Protein AF-A0A6C0DMP0-F1 (afdb_monomer)

Solvent-accessible surface area (backbone atoms only — not comparable to full-atom values): 6989 Å² total; per-residue (Å²): 136,57,72,67,58,57,51,50,46,50,52,52,30,75,78,43,83,44,70,69,48,49,51,53,42,52,52,51,53,51,52,52,52,50,53,52,51,52,50,52,50,51,52,51,53,52,51,52,51,45,38,65,72,42,51,50,55,52,52,49,42,51,53,49,46,53,51,46,54,50,54,49,51,53,33,45,52,59,17,68,76,68,67,40,66,67,40,46,50,54,46,73,67,62,72,80,66,86,76,79,90,69,81,60,75,71,63,53,56,61,50,50,61,58,51,53,60,52,67,76,74,111

Radius of gyration: 29.32 Å; Cα contacts (8 Å, |Δi|>4): 48; chains: 1; bounding box: 56×23×82 Å

Organism: NCBI:txid1070528

Sequence (122 aa):
MDNIYLGNLLIDNINSNTDLKKIKLLTEITKYRKNNNDKKRLELMLIDEYDIKYNKPRLLNNINYDEYVKQRLELYNKWYSNKNIKNLYDLLALKAPDYAEIPDIYTFHKNYYKKSSVAENS

pLDDT: mean 82.1, std 15.67, range [35.72, 97.62]

Mean predicted aligned error: 10.95 Å

Secondary structure (DSSP, 8-state):
--HHHHHHHHHHHHH---HHHHHHHHHHHHHHHHHHHHHHHHHHHHHHHHIIIIIHHHHHHHHHHHHHHHHHHHHHHHHHHH--HHHHHHHHH-PPPP------HHHHHHHHHHHHHHHT--

Foldseek 3Di:
DDPVVLVVLVVVCVVPVDPVSVVVSVVVVVVVVVVVVVVVVVVVVLVVVCCVQAVVLVVVLVVQQVVLVVVLVVLVVVCVVPVDPVSVVVSVPRDRDDRDDGDDPVVSVVVVVVVVVVVVVD

Structure (mmCIF, N/CA/C/O backbone):
data_AF-A0A6C0DMP0-F1
#
_entry.id   AF-A0A6C0DMP0-F1
#
loop_
_atom_site.group_PDB
_atom_site.id
_atom_site.type_symbol
_atom_site.label_atom_id
_atom_site.label_alt_id
_atom_site.label_comp_id
_atom_site.label_asym_id
_atom_site.label_entity_id
_atom_site.label_seq_id
_atom_site.pdbx_PDB_ins_code
_atom_site.Cartn_x
_atom_site.Cartn_y
_atom_site.Cartn_z
_atom_site.occupancy
_atom_site.B_iso_or_equiv
_atom_site.auth_seq_id
_atom_site.auth_comp_id
_atom_site.auth_asym_id
_atom_site.auth_atom_id
_atom_site.pdbx_PDB_model_num
ATOM 1 N N . MET A 1 1 ? 13.905 -2.198 -31.039 1.00 57.12 1 MET A N 1
ATOM 2 C CA . MET A 1 1 ? 15.105 -1.684 -31.732 1.00 57.12 1 MET A CA 1
ATOM 3 C C . MET A 1 1 ? 16.266 -2.452 -31.152 1.00 57.12 1 MET A C 1
ATOM 5 O O . MET A 1 1 ? 16.517 -2.323 -29.960 1.00 57.12 1 MET A O 1
ATOM 9 N N . ASP A 1 2 ? 16.867 -3.315 -31.959 1.00 67.88 2 ASP A N 1
ATOM 10 C CA . ASP A 1 2 ? 17.747 -4.361 -31.449 1.00 67.88 2 ASP A CA 1
ATOM 11 C C . ASP A 1 2 ? 19.164 -3.837 -31.246 1.00 67.88 2 ASP A C 1
ATOM 13 O O . ASP A 1 2 ? 19.717 -3.158 -32.111 1.00 67.88 2 ASP A O 1
ATOM 17 N N . ASN A 1 3 ? 19.773 -4.191 -30.112 1.00 72.44 3 ASN A N 1
ATOM 18 C CA . ASN A 1 3 ? 21.163 -3.844 -29.790 1.00 72.44 3 ASN A CA 1
ATOM 19 C C . ASN A 1 3 ? 22.146 -4.292 -30.886 1.00 72.44 3 ASN A C 1
ATOM 21 O O . ASN A 1 3 ? 23.168 -3.647 -31.105 1.00 72.44 3 ASN A O 1
ATOM 25 N N . ILE A 1 4 ? 21.794 -5.352 -31.618 1.00 78.06 4 ILE A N 1
ATOM 26 C CA . ILE A 1 4 ? 22.547 -5.883 -32.757 1.00 78.06 4 ILE A CA 1
ATOM 27 C C . ILE A 1 4 ? 22.617 -4.855 -33.901 1.00 78.06 4 ILE A C 1
ATOM 29 O O . ILE A 1 4 ? 23.678 -4.651 -34.484 1.00 78.06 4 ILE A O 1
ATOM 33 N N . TYR A 1 5 ? 21.523 -4.139 -34.185 1.00 80.69 5 TYR A N 1
ATOM 34 C CA . TYR A 1 5 ? 21.482 -3.125 -35.244 1.00 80.69 5 TYR A CA 1
ATOM 35 C C . TYR A 1 5 ? 22.341 -1.897 -34.908 1.00 80.69 5 TYR A C 1
ATOM 37 O O . TYR A 1 5 ? 23.083 -1.408 -35.759 1.00 80.69 5 TYR A O 1
ATOM 45 N N . LEU A 1 6 ? 22.296 -1.427 -33.654 1.00 80.94 6 LEU A N 1
ATOM 46 C CA . LEU A 1 6 ? 23.155 -0.327 -33.198 1.00 80.94 6 LEU A CA 1
ATOM 47 C C . LEU A 1 6 ? 24.640 -0.730 -33.205 1.00 80.94 6 LEU A C 1
ATOM 49 O O . LEU A 1 6 ? 25.490 0.075 -33.580 1.00 80.94 6 LEU A O 1
ATOM 53 N N . GLY A 1 7 ? 24.940 -1.978 -32.823 1.00 80.31 7 GLY A N 1
ATOM 54 C CA . GLY A 1 7 ? 26.286 -2.551 -32.879 1.00 80.31 7 GLY A CA 1
ATOM 55 C C . GLY A 1 7 ? 26.851 -2.574 -34.299 1.00 80.31 7 GLY A C 1
ATOM 56 O O . GLY A 1 7 ? 27.972 -2.122 -34.521 1.00 80.31 7 GLY A O 1
ATOM 57 N N . ASN A 1 8 ? 26.047 -2.994 -35.276 1.00 83.38 8 ASN A N 1
ATOM 58 C CA . ASN A 1 8 ? 26.445 -2.985 -36.685 1.00 83.38 8 ASN A CA 1
ATOM 59 C C . ASN A 1 8 ? 26.699 -1.558 -37.198 1.00 83.38 8 ASN A C 1
ATOM 61 O O . ASN A 1 8 ? 27.712 -1.310 -37.847 1.00 83.38 8 ASN A O 1
ATOM 65 N N . LEU A 1 9 ? 25.847 -0.591 -36.836 1.00 83.56 9 LEU A N 1
ATOM 66 C CA . LEU A 1 9 ? 26.052 0.816 -37.203 1.00 83.56 9 LEU A CA 1
ATOM 67 C C . LEU A 1 9 ? 27.318 1.426 -36.584 1.00 83.56 9 LEU A C 1
ATOM 69 O O . LEU A 1 9 ? 27.940 2.284 -37.209 1.00 83.56 9 LEU A O 1
ATOM 73 N N . LEU A 1 10 ? 27.702 1.009 -35.373 1.00 84.25 10 LEU A N 1
ATOM 74 C CA . LEU A 1 10 ? 28.956 1.425 -34.739 1.00 84.25 10 LEU A CA 1
ATOM 75 C C . LEU A 1 10 ? 30.167 0.886 -35.506 1.00 84.25 10 LEU A C 1
ATOM 77 O O . LEU A 1 10 ? 31.073 1.653 -35.830 1.00 84.25 10 LEU A O 1
ATOM 81 N N . ILE A 1 11 ? 30.153 -0.407 -35.838 1.00 85.25 11 ILE A N 1
ATOM 82 C CA . ILE A 1 11 ? 31.211 -1.068 -36.615 1.00 85.25 11 ILE A CA 1
ATOM 83 C C . ILE A 1 11 ? 31.357 -0.404 -37.993 1.00 85.25 11 ILE A C 1
ATOM 85 O O . ILE A 1 11 ? 32.465 -0.060 -38.404 1.00 85.25 11 ILE A O 1
ATOM 89 N N . ASP A 1 12 ? 30.242 -0.134 -38.673 1.00 82.12 12 ASP A N 1
ATOM 90 C CA . ASP A 1 12 ? 30.227 0.534 -39.978 1.00 82.12 12 ASP A CA 1
ATOM 91 C C . ASP A 1 12 ? 30.788 1.959 -39.936 1.00 82.12 12 ASP A C 1
ATOM 93 O O . ASP A 1 12 ? 31.353 2.430 -40.929 1.00 82.12 12 ASP A O 1
ATOM 97 N N . ASN A 1 13 ? 30.619 2.656 -38.809 1.00 84.00 13 ASN A N 1
ATOM 98 C CA . ASN A 1 13 ? 31.147 4.001 -38.605 1.00 84.00 13 ASN A CA 1
ATOM 99 C C . ASN A 1 13 ? 32.661 3.986 -38.365 1.00 84.00 13 ASN A C 1
ATOM 101 O O . ASN A 1 13 ? 33.385 4.770 -38.974 1.00 84.00 13 ASN A O 1
ATOM 105 N N . ILE A 1 14 ? 33.136 3.047 -37.538 1.00 84.06 14 ILE A N 1
ATOM 106 C CA . ILE A 1 14 ? 34.563 2.838 -37.252 1.00 84.06 14 ILE A CA 1
ATOM 107 C C . ILE A 1 14 ? 35.318 2.481 -38.538 1.00 84.06 14 ILE A C 1
ATOM 109 O O . ILE A 1 14 ? 36.377 3.040 -38.811 1.00 84.06 14 ILE A O 1
ATOM 113 N N . ASN A 1 15 ? 34.745 1.597 -39.357 1.00 82.06 15 ASN A N 1
ATOM 114 C CA . ASN A 1 15 ? 35.371 1.119 -40.591 1.00 82.06 15 ASN A CA 1
ATOM 115 C C . ASN A 1 15 ? 35.279 2.121 -41.755 1.00 82.06 15 ASN A C 1
ATOM 117 O O . ASN A 1 15 ? 35.998 1.992 -42.744 1.00 82.06 15 ASN A O 1
ATOM 121 N N . SER A 1 16 ? 34.372 3.101 -41.693 1.00 72.62 16 SER A N 1
ATOM 122 C CA . SER A 1 16 ? 34.109 4.031 -42.794 1.00 72.62 16 SER A CA 1
ATOM 123 C C . SER A 1 16 ? 33.542 5.344 -42.254 1.00 72.62 16 SER A C 1
ATOM 125 O O . SER A 1 16 ? 32.331 5.556 -42.150 1.00 72.62 16 SER A O 1
ATOM 127 N N . ASN A 1 17 ? 34.460 6.248 -41.920 1.00 75.00 17 ASN A N 1
ATOM 128 C CA . ASN A 1 17 ? 34.209 7.458 -41.142 1.00 75.00 17 ASN A CA 1
ATOM 129 C C . ASN A 1 17 ? 33.651 8.633 -41.975 1.00 75.00 17 ASN A C 1
ATOM 131 O O . ASN A 1 17 ? 34.195 9.738 -41.972 1.00 75.00 17 ASN A O 1
ATOM 135 N N . THR A 1 18 ? 32.576 8.391 -42.726 1.00 85.19 18 THR A N 1
ATOM 136 C CA . THR A 1 18 ? 31.894 9.429 -43.521 1.00 85.19 18 THR A CA 1
ATOM 137 C C . THR A 1 18 ? 30.871 10.191 -42.684 1.00 85.19 18 THR A C 1
ATOM 139 O O . THR A 1 18 ? 30.223 9.622 -41.801 1.00 85.19 18 THR A O 1
ATOM 142 N N . ASP A 1 19 ? 30.663 11.471 -42.990 1.00 84.38 19 ASP A N 1
ATOM 143 C CA . ASP A 1 19 ? 29.746 12.318 -42.217 1.00 84.38 19 ASP A CA 1
ATOM 144 C C . ASP A 1 19 ? 28.296 11.820 -42.266 1.00 84.38 19 ASP A C 1
ATOM 146 O O . ASP A 1 19 ? 27.585 11.865 -41.264 1.00 84.38 19 ASP A O 1
ATOM 150 N N . LEU A 1 20 ? 27.879 11.219 -43.382 1.00 84.19 20 LEU A N 1
ATOM 151 C CA . LEU A 1 20 ? 26.541 10.647 -43.541 1.00 84.19 20 LEU A CA 1
ATOM 152 C C . LEU A 1 20 ? 26.316 9.435 -42.617 1.00 84.19 20 LEU A C 1
ATOM 154 O O . LEU A 1 20 ? 25.254 9.301 -42.004 1.00 84.19 20 LEU A O 1
ATOM 158 N N . LYS A 1 21 ? 27.337 8.584 -42.438 1.00 80.06 21 LYS A N 1
ATOM 159 C CA . LYS A 1 21 ? 27.293 7.466 -41.482 1.00 80.06 21 LYS A CA 1
ATOM 160 C C . LYS A 1 21 ? 27.313 7.955 -40.035 1.00 80.06 21 LYS A C 1
ATOM 162 O O . LYS A 1 21 ? 26.596 7.388 -39.211 1.00 80.06 21 LYS A O 1
ATOM 167 N N . LYS A 1 22 ? 28.084 9.006 -39.715 1.00 82.62 22 LYS A N 1
ATOM 168 C CA . LYS A 1 22 ? 28.084 9.642 -38.379 1.00 82.62 22 LYS A CA 1
ATOM 169 C C . LYS A 1 22 ? 26.713 10.197 -38.024 1.00 82.62 22 LYS A C 1
ATOM 171 O O . LYS A 1 22 ? 26.214 9.909 -36.941 1.00 82.62 22 LYS A O 1
ATOM 176 N N . ILE A 1 23 ? 26.086 10.931 -38.945 1.00 86.12 23 ILE A N 1
ATOM 177 C CA . ILE A 1 23 ? 24.737 11.478 -38.756 1.00 86.12 23 ILE A CA 1
ATOM 178 C C . ILE A 1 23 ? 23.748 10.340 -38.495 1.00 86.12 23 ILE A C 1
ATOM 180 O O . ILE A 1 23 ? 23.048 10.373 -37.487 1.00 86.12 23 ILE A O 1
ATOM 184 N N . LYS A 1 24 ? 23.752 9.289 -39.330 1.00 85.50 24 LYS A N 1
ATOM 185 C CA . LYS A 1 24 ? 22.862 8.130 -39.160 1.00 85.50 24 LYS A CA 1
ATOM 186 C C . LYS A 1 24 ? 23.053 7.447 -37.801 1.00 85.50 24 LYS A C 1
ATOM 188 O O . LYS A 1 24 ? 22.074 7.196 -37.105 1.00 85.50 24 LYS A O 1
ATOM 193 N N . LEU A 1 25 ? 24.298 7.198 -37.391 1.00 85.88 25 LEU A N 1
ATOM 194 C CA . LEU A 1 25 ? 24.608 6.610 -36.086 1.00 85.88 25 LEU A CA 1
ATOM 195 C C . LEU A 1 25 ? 24.105 7.491 -34.929 1.00 85.88 25 LEU A C 1
ATOM 197 O O . LEU A 1 25 ? 23.448 6.993 -34.017 1.00 85.88 25 LEU A O 1
ATOM 201 N N . LEU A 1 26 ? 24.371 8.800 -34.971 1.00 87.31 26 LEU A N 1
ATOM 202 C CA . LEU A 1 26 ? 23.932 9.743 -33.938 1.00 87.31 26 LEU A CA 1
ATOM 203 C C . LEU A 1 26 ? 22.405 9.829 -33.845 1.00 87.31 26 LEU A C 1
ATOM 205 O O . LEU A 1 26 ? 21.861 9.863 -32.737 1.00 87.31 26 LEU A O 1
ATOM 209 N N . THR A 1 27 ? 21.705 9.828 -34.981 1.00 88.50 27 THR A N 1
ATOM 210 C CA . THR A 1 27 ? 20.238 9.812 -35.015 1.00 88.50 27 THR A CA 1
ATOM 211 C C . THR A 1 27 ? 19.689 8.548 -34.356 1.00 88.50 27 THR A C 1
ATOM 213 O O . THR A 1 27 ? 18.813 8.642 -33.494 1.00 88.50 27 THR A O 1
ATOM 216 N N . GLU A 1 28 ? 20.236 7.376 -34.686 1.00 87.19 28 GLU A N 1
ATOM 217 C CA . GLU A 1 28 ? 19.766 6.105 -34.126 1.00 87.19 28 GLU A CA 1
ATOM 218 C C . GLU A 1 28 ? 20.105 5.956 -32.634 1.00 87.19 28 GLU A C 1
ATOM 220 O O . GLU A 1 28 ? 19.250 5.536 -31.855 1.00 87.19 28 GLU A O 1
ATOM 225 N N . ILE A 1 29 ? 21.290 6.395 -32.186 1.00 87.94 29 ILE A N 1
ATOM 226 C CA . ILE A 1 29 ? 21.636 6.462 -30.753 1.00 87.94 29 ILE A CA 1
ATOM 227 C C . ILE A 1 29 ? 20.657 7.371 -30.003 1.00 87.94 29 ILE A C 1
ATOM 229 O O . ILE A 1 29 ? 20.185 7.024 -28.918 1.00 87.94 29 ILE A O 1
ATOM 233 N N . THR A 1 30 ? 20.341 8.536 -30.568 1.00 88.38 30 THR A N 1
ATOM 234 C CA . THR A 1 30 ? 19.418 9.495 -29.947 1.00 88.38 30 THR A CA 1
ATOM 235 C C . THR A 1 30 ? 18.013 8.906 -29.837 1.00 88.38 30 THR A C 1
ATOM 237 O O . THR A 1 30 ? 17.390 8.990 -28.777 1.00 88.38 30 THR A O 1
ATOM 240 N N . LYS A 1 31 ? 17.537 8.234 -30.891 1.00 88.44 31 LYS A N 1
ATOM 241 C CA . LYS A 1 31 ? 16.249 7.531 -30.905 1.00 88.44 31 LYS A CA 1
ATOM 242 C C . LYS A 1 31 ? 16.211 6.385 -29.892 1.00 88.44 31 LYS A C 1
ATOM 244 O O . LYS A 1 31 ? 15.245 6.275 -29.142 1.00 88.44 31 LYS A O 1
ATOM 249 N N . TYR A 1 32 ? 17.270 5.581 -29.808 1.00 87.06 32 TYR A N 1
ATOM 250 C CA . TYR A 1 32 ? 17.396 4.505 -28.823 1.00 87.06 32 TYR A CA 1
ATOM 251 C C . TYR A 1 32 ? 17.339 5.032 -27.383 1.00 87.06 32 TYR A C 1
ATOM 253 O O . TYR A 1 32 ? 16.558 4.540 -26.568 1.00 87.06 32 TYR A O 1
ATOM 261 N N . ARG A 1 33 ? 18.112 6.083 -27.076 1.00 87.00 33 ARG A N 1
ATOM 262 C CA . ARG A 1 33 ? 18.103 6.729 -25.754 1.00 87.00 33 ARG A CA 1
ATOM 263 C C . ARG A 1 33 ? 16.726 7.280 -25.403 1.00 87.00 33 ARG A C 1
ATOM 265 O O . ARG A 1 33 ? 16.261 7.064 -24.288 1.00 87.00 33 ARG A O 1
ATOM 272 N N . LYS A 1 34 ? 16.066 7.951 -26.352 1.00 88.94 34 LYS A N 1
ATOM 273 C CA . LYS A 1 34 ? 14.706 8.467 -26.165 1.00 88.94 34 LYS A CA 1
ATOM 274 C C . LYS A 1 34 ? 13.728 7.336 -25.841 1.00 88.94 34 LYS A C 1
ATOM 276 O O . LYS A 1 34 ? 13.056 7.408 -24.822 1.00 88.94 34 LYS A O 1
ATOM 281 N N . ASN A 1 35 ? 13.737 6.260 -26.625 1.00 86.06 35 ASN A N 1
ATOM 282 C CA . ASN A 1 35 ? 12.864 5.108 -26.400 1.00 86.06 35 ASN A CA 1
ATOM 283 C C . ASN A 1 35 ? 13.094 4.452 -25.029 1.00 86.06 35 ASN A C 1
ATOM 285 O O . ASN A 1 35 ? 12.133 4.094 -24.355 1.00 86.06 35 ASN A O 1
ATOM 289 N N . ASN A 1 36 ? 14.348 4.304 -24.592 1.00 85.81 36 ASN A N 1
ATOM 290 C CA . ASN A 1 36 ? 14.643 3.753 -23.266 1.00 85.81 36 ASN A CA 1
ATOM 291 C C . ASN A 1 36 ? 14.185 4.676 -22.134 1.00 85.81 36 ASN A C 1
ATOM 293 O O . ASN A 1 36 ? 13.655 4.196 -21.134 1.00 85.81 36 ASN A O 1
ATOM 297 N N . ASN A 1 37 ? 14.348 5.990 -22.293 1.00 87.50 37 ASN A N 1
ATOM 298 C CA . ASN A 1 37 ? 13.833 6.953 -21.325 1.00 87.50 37 ASN A CA 1
ATOM 299 C C . ASN A 1 37 ? 12.301 6.925 -21.265 1.00 87.50 37 ASN A C 1
ATOM 301 O O . ASN A 1 37 ? 11.743 6.956 -20.172 1.00 87.50 37 ASN A O 1
ATOM 305 N N . ASP A 1 38 ? 11.627 6.806 -22.411 1.00 84.06 38 ASP A N 1
ATOM 306 C CA . ASP A 1 38 ? 10.169 6.695 -22.479 1.00 84.06 38 ASP A CA 1
ATOM 307 C C . ASP A 1 38 ? 9.671 5.401 -21.814 1.00 84.06 38 ASP A C 1
ATOM 309 O O . ASP A 1 38 ? 8.719 5.451 -21.034 1.00 84.06 38 ASP A O 1
ATOM 313 N N . LYS A 1 39 ? 10.355 4.266 -22.032 1.00 81.88 39 LYS A N 1
ATOM 314 C CA . LYS A 1 39 ? 10.077 3.000 -21.329 1.00 81.88 39 LYS A CA 1
ATOM 315 C C . LYS A 1 39 ? 10.235 3.143 -19.819 1.00 81.88 39 LYS A C 1
ATOM 317 O O . LYS A 1 39 ? 9.311 2.826 -19.079 1.00 81.88 39 LYS A O 1
ATOM 322 N N . LYS A 1 40 ? 11.364 3.691 -19.364 1.00 83.25 40 LYS A N 1
ATOM 323 C CA . LYS A 1 40 ? 11.620 3.908 -17.935 1.00 83.25 40 LYS A CA 1
ATOM 324 C C . LYS A 1 40 ? 10.587 4.848 -17.307 1.00 83.25 40 LYS A C 1
ATOM 326 O O . LYS A 1 40 ? 10.147 4.626 -16.185 1.00 83.25 40 LYS A O 1
ATOM 331 N N . ARG A 1 41 ? 10.176 5.897 -18.026 1.00 82.12 41 ARG A N 1
ATOM 332 C CA . ARG A 1 41 ? 9.119 6.808 -17.569 1.00 82.12 41 ARG A CA 1
ATOM 333 C C . ARG A 1 41 ? 7.785 6.079 -17.428 1.00 82.12 41 ARG A C 1
ATOM 335 O O . ARG A 1 41 ? 7.103 6.285 -16.432 1.00 82.12 41 ARG A O 1
ATOM 342 N N . LEU A 1 42 ? 7.427 5.234 -18.394 1.00 81.38 42 LEU A N 1
ATOM 343 C CA . LEU A 1 42 ? 6.210 4.425 -18.330 1.00 81.38 42 LEU A CA 1
ATOM 344 C C . LEU A 1 42 ? 6.231 3.481 -17.119 1.00 81.38 42 LEU A C 1
ATOM 346 O O . LEU A 1 42 ? 5.246 3.404 -16.394 1.00 81.38 42 LEU A O 1
ATOM 350 N N . GLU A 1 43 ? 7.356 2.806 -16.873 1.00 79.19 43 GLU A N 1
ATOM 351 C CA . GLU A 1 43 ? 7.533 1.935 -15.704 1.00 79.19 43 GLU A CA 1
ATOM 352 C C . GLU A 1 43 ? 7.321 2.699 -14.391 1.00 79.19 43 GLU A C 1
ATOM 354 O O . GLU A 1 43 ? 6.559 2.246 -13.540 1.00 79.19 43 GLU A O 1
ATOM 359 N N . LEU A 1 44 ? 7.925 3.884 -14.251 1.00 78.94 44 LEU A N 1
ATOM 360 C CA . LEU A 1 44 ? 7.740 4.735 -13.071 1.00 78.94 44 LEU A CA 1
ATOM 361 C C . LEU A 1 44 ? 6.281 5.175 -12.897 1.00 78.94 44 LEU A C 1
ATOM 363 O O . LEU A 1 44 ? 5.740 5.056 -11.803 1.00 78.94 44 LEU A O 1
ATOM 367 N N . MET A 1 45 ? 5.616 5.604 -13.975 1.00 79.12 45 MET A N 1
ATOM 368 C CA . MET A 1 45 ? 4.199 5.986 -13.920 1.00 79.12 45 MET A CA 1
ATOM 369 C C . MET A 1 45 ? 3.301 4.830 -13.461 1.00 79.12 45 MET A C 1
ATOM 371 O O . MET A 1 45 ? 2.338 5.049 -12.732 1.00 79.12 45 MET A O 1
ATOM 375 N N . LEU A 1 46 ? 3.608 3.597 -13.873 1.00 79.75 46 LEU A N 1
ATOM 376 C CA . LEU A 1 46 ? 2.845 2.412 -13.476 1.00 79.75 46 LEU A CA 1
ATOM 377 C C . LEU A 1 46 ? 3.093 2.019 -12.016 1.00 79.75 46 LEU A C 1
ATOM 379 O O . LEU A 1 46 ? 2.163 1.563 -11.351 1.00 79.75 46 LEU A O 1
ATOM 383 N N . ILE A 1 47 ? 4.319 2.201 -11.516 1.00 82.75 47 ILE A N 1
ATOM 384 C CA . ILE A 1 47 ? 4.638 2.037 -10.090 1.00 82.75 47 ILE A CA 1
ATOM 385 C C . ILE A 1 47 ? 3.838 3.047 -9.265 1.00 82.75 47 ILE A C 1
ATOM 387 O O . ILE A 1 47 ? 3.170 2.653 -8.311 1.00 82.75 47 ILE A O 1
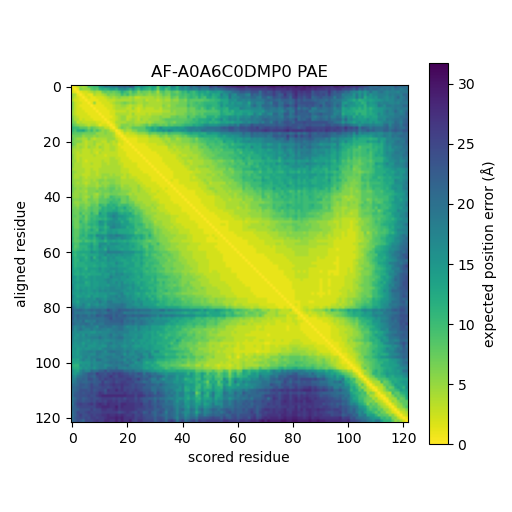ATOM 391 N N . ASP A 1 48 ? 3.830 4.315 -9.675 1.00 82.62 48 ASP A N 1
ATOM 392 C CA . ASP A 1 48 ? 3.076 5.365 -8.988 1.00 82.62 48 ASP A CA 1
ATOM 393 C C . ASP A 1 48 ? 1.567 5.069 -8.980 1.00 82.62 48 ASP A C 1
ATOM 395 O O . ASP A 1 48 ? 0.902 5.212 -7.950 1.00 82.62 48 ASP A O 1
ATOM 399 N N . GLU A 1 49 ? 1.012 4.609 -10.108 1.00 84.75 49 GLU A N 1
ATOM 400 C CA . GLU A 1 49 ? -0.398 4.214 -10.198 1.00 84.75 49 GLU A CA 1
ATOM 401 C C . GLU A 1 49 ? -0.713 3.047 -9.253 1.00 84.75 49 GLU A C 1
ATOM 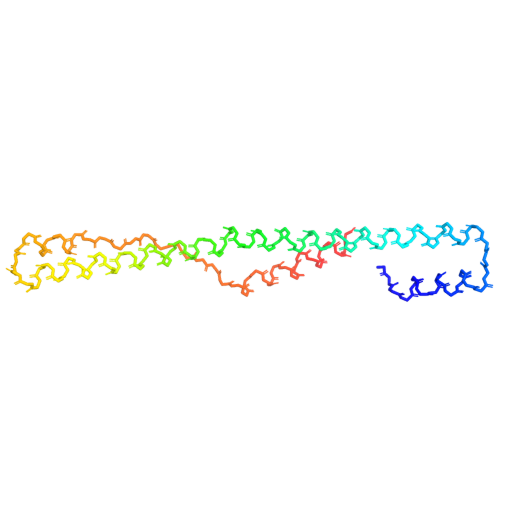403 O O . GLU A 1 49 ? -1.726 3.069 -8.546 1.00 84.75 49 GLU A O 1
ATOM 408 N N . TYR A 1 50 ? 0.165 2.040 -9.205 1.00 83.69 50 TYR A N 1
ATOM 409 C CA . TYR A 1 50 ? 0.024 0.914 -8.289 1.00 83.69 50 TYR A CA 1
ATOM 410 C C . TYR A 1 50 ? 0.062 1.375 -6.825 1.00 83.69 50 TYR A C 1
ATOM 412 O O . TYR A 1 50 ? -0.791 0.979 -6.024 1.00 83.69 50 TYR A O 1
ATOM 420 N N . ASP A 1 51 ? 1.001 2.251 -6.480 1.00 85.81 51 ASP A N 1
ATOM 421 C CA . ASP A 1 51 ? 1.151 2.757 -5.122 1.00 85.81 51 ASP A CA 1
ATOM 422 C C . ASP A 1 51 ? -0.078 3.537 -4.661 1.00 85.81 51 ASP A C 1
ATOM 424 O O . ASP A 1 51 ? -0.576 3.331 -3.550 1.00 85.81 51 ASP A O 1
ATOM 428 N N . ILE A 1 52 ? -0.601 4.406 -5.525 1.00 87.75 52 ILE A N 1
ATOM 429 C CA . ILE A 1 52 ? -1.791 5.209 -5.240 1.00 87.75 52 ILE A CA 1
ATOM 430 C C . ILE A 1 52 ? -3.023 4.323 -5.082 1.00 87.75 52 ILE A C 1
ATOM 432 O O . ILE A 1 52 ? -3.816 4.534 -4.165 1.00 87.75 52 ILE A O 1
ATOM 436 N N . LYS A 1 53 ? -3.191 3.340 -5.967 1.00 86.00 53 LYS A N 1
ATOM 437 C CA . LYS A 1 53 ? -4.416 2.547 -6.033 1.00 86.00 53 LYS A CA 1
ATOM 438 C C . LYS A 1 53 ? -4.466 1.417 -5.010 1.00 86.00 53 LYS A C 1
ATOM 440 O O . LYS A 1 53 ? -5.556 1.070 -4.564 1.00 86.00 53 LYS A O 1
ATOM 445 N N . TYR A 1 54 ? -3.323 0.836 -4.651 1.00 87.75 54 TYR A N 1
ATOM 446 C CA . TYR A 1 54 ? -3.285 -0.374 -3.828 1.00 87.75 54 TYR A CA 1
ATOM 447 C C . TYR A 1 54 ? -2.477 -0.194 -2.542 1.00 87.75 54 TYR A C 1
ATOM 449 O O . TYR A 1 54 ? -3.018 -0.422 -1.460 1.00 87.75 54 TYR A O 1
ATOM 457 N N . ASN A 1 55 ? -1.212 0.235 -2.620 1.00 86.44 55 ASN A N 1
ATOM 458 C CA . ASN A 1 55 ? -0.360 0.280 -1.424 1.00 86.44 55 ASN A CA 1
ATOM 459 C C . ASN A 1 55 ? -0.837 1.315 -0.402 1.00 86.44 55 ASN A C 1
ATOM 461 O O . ASN A 1 55 ? -0.949 0.988 0.779 1.00 86.44 55 ASN A O 1
ATOM 465 N N . LYS A 1 56 ? -1.163 2.540 -0.834 1.00 90.25 56 LYS A N 1
ATOM 466 C CA . LYS A 1 56 ? -1.633 3.595 0.076 1.00 90.25 56 LYS A CA 1
ATOM 467 C C . LYS A 1 56 ? -2.929 3.204 0.800 1.00 90.25 56 LYS A C 1
ATOM 469 O O . LYS A 1 56 ? -2.947 3.304 2.026 1.00 90.25 56 LYS A O 1
ATOM 474 N N . PRO A 1 57 ? -3.979 2.704 0.120 1.00 91.44 57 PRO A N 1
ATOM 475 C CA . PRO A 1 57 ? -5.170 2.222 0.813 1.00 91.44 57 PRO A CA 1
ATOM 476 C C . PRO A 1 57 ? -4.897 1.050 1.768 1.00 91.44 57 PRO A C 1
ATOM 478 O O . PRO A 1 57 ? -5.466 1.026 2.855 1.00 91.44 57 PRO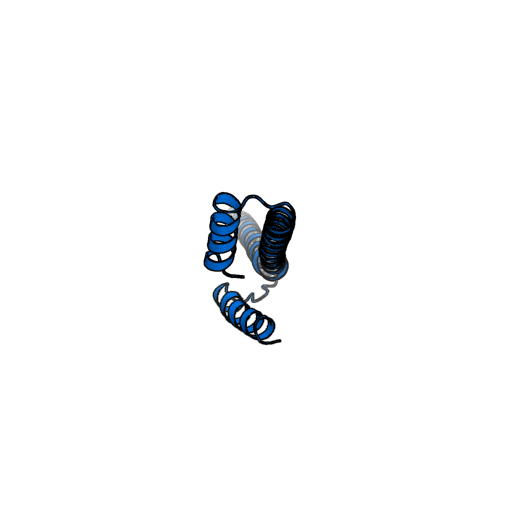 A O 1
ATOM 481 N N . ARG A 1 58 ? -3.993 0.110 1.433 1.00 90.75 58 ARG A N 1
ATOM 482 C CA . ARG A 1 58 ? -3.652 -1.004 2.349 1.00 90.75 58 ARG A CA 1
ATOM 483 C C . ARG A 1 58 ? -2.990 -0.486 3.612 1.00 90.75 58 ARG A C 1
ATOM 485 O O . ARG A 1 58 ? -3.339 -0.909 4.709 1.00 90.75 58 ARG A O 1
ATOM 492 N N . LEU A 1 59 ? -2.045 0.437 3.449 1.00 92.62 59 LEU A N 1
ATOM 493 C CA . LEU A 1 59 ? -1.375 1.074 4.571 1.00 92.62 59 LEU A CA 1
ATOM 494 C C . LEU A 1 59 ? -2.387 1.803 5.461 1.00 92.62 59 LEU A C 1
ATOM 496 O O . LEU A 1 59 ? -2.329 1.670 6.678 1.00 92.62 59 LEU A O 1
ATOM 500 N N . LEU A 1 60 ? -3.339 2.518 4.858 1.00 94.75 60 LEU A N 1
ATOM 501 C CA . LEU A 1 60 ? -4.387 3.217 5.594 1.00 94.75 60 LEU A CA 1
ATOM 502 C C . LEU A 1 60 ? -5.289 2.253 6.381 1.00 94.75 60 LEU A C 1
ATOM 504 O O . LEU A 1 60 ? -5.547 2.508 7.554 1.00 94.75 60 LEU A O 1
ATOM 508 N N . ASN A 1 61 ? -5.715 1.132 5.783 1.00 94.44 61 ASN A N 1
ATOM 509 C CA . ASN A 1 61 ? -6.469 0.096 6.499 1.00 94.44 61 ASN A CA 1
ATOM 510 C C . ASN A 1 61 ? -5.703 -0.405 7.731 1.00 94.44 61 ASN A C 1
ATOM 512 O O . ASN A 1 61 ? -6.280 -0.501 8.812 1.00 94.44 61 ASN A O 1
ATOM 516 N N . ASN A 1 62 ? -4.408 -0.697 7.570 1.00 93.50 62 ASN A N 1
ATOM 517 C CA . ASN A 1 62 ? -3.570 -1.191 8.661 1.00 93.50 62 ASN A CA 1
ATOM 518 C C . ASN A 1 62 ? -3.443 -0.152 9.781 1.00 93.50 62 ASN A C 1
ATOM 520 O O . ASN A 1 62 ? -3.697 -0.478 10.933 1.00 93.50 62 ASN A O 1
ATOM 524 N N . ILE A 1 63 ? -3.144 1.108 9.443 1.00 96.19 63 ILE A N 1
ATOM 525 C CA . ILE A 1 63 ? -3.034 2.201 10.423 1.00 96.19 63 ILE A CA 1
ATOM 526 C C . ILE A 1 63 ? -4.342 2.373 11.203 1.00 96.19 63 ILE A C 1
ATOM 528 O O . ILE A 1 63 ? -4.325 2.457 12.430 1.00 96.19 63 ILE A O 1
ATOM 532 N N . ASN A 1 64 ? -5.479 2.405 10.504 1.00 96.25 64 ASN A N 1
ATOM 533 C CA . ASN A 1 64 ? -6.783 2.567 11.143 1.00 96.25 64 ASN A CA 1
ATOM 534 C C . ASN A 1 64 ? -7.094 1.399 12.086 1.00 96.25 64 ASN A C 1
ATOM 536 O O . ASN A 1 64 ? -7.637 1.602 13.173 1.00 96.25 64 ASN A O 1
ATOM 540 N N . TYR A 1 65 ? -6.756 0.176 11.674 1.00 96.12 65 TYR A N 1
ATOM 541 C CA . TYR A 1 65 ? -6.984 -1.014 12.482 1.00 96.12 65 TYR A CA 1
ATOM 542 C C . TYR A 1 65 ? -6.071 -1.065 13.713 1.00 96.12 65 TYR A C 1
ATOM 544 O O . TYR A 1 65 ? -6.549 -1.349 14.811 1.00 96.12 65 TYR A O 1
ATOM 552 N N . ASP A 1 66 ? -4.790 -0.732 13.563 1.00 96.94 66 ASP A N 1
ATOM 553 C CA . ASP A 1 66 ? -3.836 -0.666 14.673 1.00 96.94 66 ASP A CA 1
ATOM 554 C C . ASP A 1 66 ? -4.281 0.359 15.726 1.00 96.94 66 ASP A C 1
ATOM 556 O O . ASP A 1 66 ? -4.281 0.074 16.928 1.00 96.94 66 ASP A O 1
ATOM 560 N N . GLU A 1 67 ? -4.740 1.530 15.280 1.00 97.12 67 GLU A N 1
ATOM 561 C CA . GLU A 1 67 ? -5.267 2.567 16.166 1.00 97.12 67 GLU A CA 1
ATOM 562 C C . GLU A 1 67 ? -6.554 2.108 16.874 1.00 97.12 67 GLU A C 1
ATOM 564 O O . GLU A 1 67 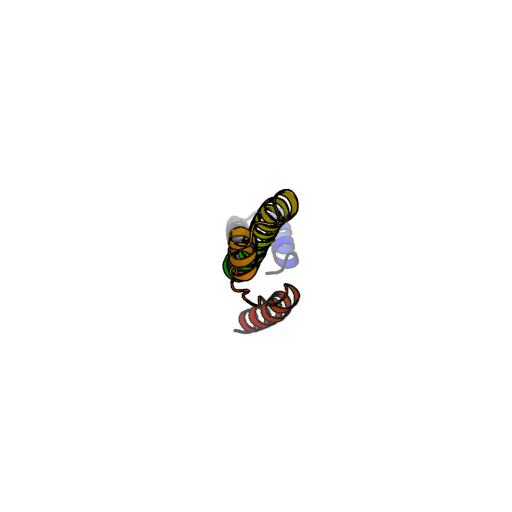? -6.700 2.304 18.082 1.00 97.12 67 GLU A O 1
ATOM 569 N N . TYR A 1 68 ? -7.453 1.408 16.174 1.00 97.31 68 TYR A N 1
ATOM 570 C CA . TYR A 1 68 ? -8.633 0.794 16.792 1.00 97.31 68 TYR A CA 1
ATOM 571 C C . TYR A 1 68 ? -8.260 -0.220 17.881 1.00 97.31 68 TYR A C 1
ATOM 573 O O . TYR A 1 68 ? -8.818 -0.182 18.981 1.00 97.31 68 TYR A O 1
ATOM 581 N N . VAL A 1 69 ? -7.303 -1.114 17.613 1.00 97.50 69 VAL A N 1
ATOM 582 C CA . VAL A 1 69 ? -6.842 -2.114 18.589 1.00 97.50 69 VAL A CA 1
ATOM 583 C C . VAL A 1 69 ? -6.245 -1.432 19.817 1.00 97.50 69 VAL A C 1
ATOM 585 O O . VAL A 1 69 ? -6.555 -1.820 20.948 1.00 97.50 69 VAL A O 1
ATOM 588 N N . LYS A 1 70 ? -5.439 -0.386 19.611 1.00 97.62 70 LYS A N 1
ATOM 589 C CA . LYS A 1 70 ? -4.860 0.414 20.691 1.00 97.62 70 LYS A CA 1
ATOM 590 C C . LYS A 1 70 ? -5.941 1.080 21.546 1.00 97.62 70 LYS A C 1
ATOM 592 O O . LYS A 1 70 ? -5.941 0.901 22.764 1.00 97.62 70 LYS A O 1
ATOM 597 N N . GLN A 1 71 ? -6.903 1.770 20.933 1.00 96.94 71 GLN A N 1
ATOM 598 C CA . GLN A 1 71 ? -8.019 2.404 21.647 1.00 96.94 71 GLN A CA 1
ATOM 599 C C . GLN A 1 71 ? -8.854 1.384 22.425 1.00 96.94 71 GLN A C 1
ATOM 601 O O . GLN A 1 71 ? -9.210 1.605 23.586 1.00 96.94 71 GLN A O 1
ATOM 606 N N . ARG A 1 72 ? -9.123 0.226 21.816 1.00 96.56 72 ARG A N 1
ATOM 607 C CA . ARG A 1 72 ? -9.851 -0.867 22.462 1.00 96.56 72 ARG A CA 1
ATOM 608 C C . ARG A 1 72 ? -9.111 -1.389 23.691 1.00 96.56 72 ARG A C 1
ATOM 610 O O . ARG A 1 72 ? -9.740 -1.619 24.723 1.00 96.56 72 ARG A O 1
ATOM 617 N N . LEU A 1 73 ? -7.791 -1.551 23.601 1.00 97.25 73 LEU A N 1
ATOM 618 C CA . LEU A 1 73 ? -6.952 -1.973 24.722 1.00 97.25 73 LEU A CA 1
ATOM 619 C C . LEU A 1 73 ? -6.962 -0.939 25.856 1.00 97.25 73 LEU A C 1
ATOM 621 O O . LEU A 1 73 ? -7.087 -1.307 27.024 1.00 97.25 73 LEU A O 1
ATOM 625 N N . GLU A 1 74 ? -6.879 0.351 25.534 1.00 96.00 74 GLU A N 1
ATOM 626 C CA . GLU A 1 74 ? -6.960 1.423 26.530 1.00 96.00 74 GLU A CA 1
ATOM 627 C C . GLU A 1 74 ? -8.306 1.427 27.265 1.00 96.00 74 GLU A C 1
ATOM 629 O O . GLU A 1 74 ? -8.339 1.501 28.497 1.00 96.00 74 GLU A O 1
ATOM 634 N N . LEU A 1 75 ? -9.419 1.303 26.535 1.00 95.50 75 LEU A N 1
ATOM 635 C CA . LEU A 1 75 ? -10.759 1.198 27.119 1.00 95.50 75 LEU A CA 1
ATOM 636 C C . LEU A 1 75 ? -10.906 -0.057 27.980 1.00 95.50 75 LEU A C 1
ATOM 638 O O . LEU A 1 75 ? -11.430 0.017 29.094 1.00 95.50 75 LEU A O 1
ATOM 642 N N . TYR A 1 76 ? -10.383 -1.191 27.511 1.00 96.81 76 TYR A N 1
ATOM 643 C CA . TYR A 1 76 ? -10.365 -2.428 28.279 1.00 96.81 76 TYR A CA 1
ATOM 644 C C . TYR A 1 76 ? -9.595 -2.265 29.591 1.00 96.81 76 TYR A C 1
ATOM 646 O O . TYR A 1 76 ? -10.119 -2.617 30.641 1.00 96.81 76 TYR A O 1
ATOM 654 N N . ASN A 1 77 ? -8.398 -1.677 29.568 1.00 96.69 77 ASN A N 1
ATOM 655 C CA . ASN A 1 77 ? -7.591 -1.459 30.771 1.00 96.69 77 ASN A CA 1
ATOM 656 C C . ASN A 1 77 ? -8.275 -0.493 31.755 1.00 96.69 77 ASN A C 1
ATOM 658 O O . ASN A 1 77 ? -8.280 -0.725 32.971 1.00 96.69 77 ASN A O 1
ATOM 662 N N . LYS A 1 78 ? -8.920 0.563 31.239 1.00 94.75 78 LYS A N 1
ATOM 663 C CA . LYS A 1 78 ? -9.727 1.493 32.045 1.00 94.75 78 LYS A CA 1
ATOM 664 C C . LYS A 1 78 ? -10.897 0.786 32.715 1.00 94.75 78 LYS A C 1
ATOM 666 O O . LYS A 1 78 ? -11.117 0.991 33.903 1.00 94.75 78 LYS A O 1
ATOM 671 N N . TRP A 1 79 ? -11.625 -0.058 31.989 1.00 96.75 79 TRP A N 1
ATOM 672 C CA . TRP A 1 79 ? -12.691 -0.867 32.572 1.00 96.75 79 TRP A CA 1
ATOM 673 C C . TRP A 1 79 ? -12.143 -1.909 33.549 1.00 96.75 79 TRP A C 1
ATOM 675 O O . TRP A 1 79 ? -12.699 -2.105 34.623 1.00 96.75 79 TRP A O 1
ATOM 685 N N . TYR A 1 80 ? -11.039 -2.575 33.220 1.00 96.06 80 TYR A N 1
ATOM 686 C CA . TYR A 1 80 ? -10.502 -3.666 34.021 1.00 96.06 80 TYR A CA 1
ATOM 687 C C . TYR A 1 80 ? -10.043 -3.199 35.406 1.00 96.06 80 TYR A C 1
ATOM 689 O O . TYR A 1 80 ? -10.259 -3.918 36.379 1.00 96.06 80 TYR A O 1
ATOM 697 N N . SER A 1 81 ? -9.468 -1.997 35.498 1.00 96.12 81 SER A N 1
ATOM 698 C CA . SER A 1 81 ? -8.945 -1.443 36.753 1.00 96.12 81 SER A CA 1
ATOM 699 C C . SER A 1 81 ? -10.028 -1.055 37.766 1.00 96.12 81 SER A C 1
ATOM 701 O O . SER A 1 81 ? -9.829 -1.247 38.960 1.00 96.12 81 SER A O 1
ATOM 703 N N . ASN A 1 82 ? -11.172 -0.531 37.316 1.00 92.38 82 ASN A N 1
ATOM 704 C CA . ASN A 1 82 ? -12.213 0.006 38.204 1.00 92.38 82 ASN A CA 1
ATOM 705 C C . ASN A 1 82 ? -13.594 -0.652 38.050 1.00 92.38 82 ASN A C 1
ATOM 707 O O . ASN A 1 82 ? -14.515 -0.305 38.785 1.00 92.38 82 ASN A O 1
ATOM 711 N N . LYS A 1 83 ? -13.754 -1.569 37.087 1.00 93.50 83 LYS A N 1
ATOM 712 C CA . LYS A 1 83 ? -15.002 -2.270 36.725 1.00 93.50 83 LYS A CA 1
ATOM 713 C C . LYS A 1 83 ? -16.201 -1.340 36.510 1.00 93.50 83 LYS A C 1
ATOM 715 O O . LYS A 1 83 ? -17.349 -1.746 36.670 1.00 93.50 83 LYS A O 1
ATOM 720 N N . ASN A 1 84 ? -15.945 -0.096 36.109 1.00 93.25 84 ASN A N 1
ATOM 721 C CA . ASN A 1 84 ? -16.983 0.904 35.907 1.00 93.25 84 ASN A CA 1
ATOM 722 C C . ASN A 1 84 ? -17.862 0.551 34.695 1.00 93.25 84 ASN A C 1
ATOM 724 O O . ASN A 1 84 ? -17.367 0.396 33.579 1.00 93.25 84 ASN A O 1
ATOM 728 N N . ILE A 1 85 ? -19.177 0.489 34.910 1.00 92.75 85 ILE A N 1
ATOM 729 C CA . ILE A 1 85 ? -20.182 0.168 33.888 1.00 92.75 85 ILE A CA 1
ATOM 730 C C . ILE A 1 85 ? -20.128 1.132 32.692 1.00 92.75 85 ILE A C 1
ATOM 732 O O . ILE A 1 85 ? -20.270 0.695 31.555 1.00 92.75 85 ILE A O 1
ATOM 736 N N . LYS A 1 86 ? -19.861 2.425 32.907 1.00 92.50 86 LYS A N 1
ATOM 737 C CA . LYS A 1 86 ? -19.708 3.399 31.815 1.00 92.50 86 LYS A CA 1
ATOM 738 C C . LYS A 1 86 ? -18.547 3.026 30.888 1.00 92.50 86 LYS A C 1
ATOM 740 O O . LYS A 1 86 ? -18.730 2.978 29.680 1.00 92.50 86 LYS A O 1
ATOM 745 N N . ASN A 1 87 ? -17.392 2.677 31.456 1.00 90.75 87 ASN A N 1
ATOM 746 C CA . ASN A 1 87 ? -16.218 2.272 30.675 1.00 90.75 87 ASN A CA 1
ATOM 747 C C . ASN A 1 87 ? -16.478 0.974 29.893 1.00 90.75 87 ASN A C 1
ATOM 749 O O . ASN A 1 87 ? -15.926 0.786 28.812 1.00 90.75 87 ASN A O 1
ATOM 753 N N . LEU A 1 88 ? -17.323 0.082 30.429 1.00 93.69 88 LEU A N 1
ATOM 754 C CA . LEU A 1 88 ? -17.772 -1.107 29.707 1.00 93.69 88 LEU A CA 1
ATOM 755 C C . LEU A 1 88 ? -18.631 -0.732 28.496 1.00 93.69 88 LEU A C 1
ATOM 757 O O . LEU A 1 88 ? -18.415 -1.272 27.415 1.00 93.69 88 LEU A O 1
ATOM 761 N N . TYR A 1 89 ? -19.579 0.193 28.659 1.00 95.94 89 TYR A N 1
ATOM 762 C CA . TYR A 1 89 ? -20.389 0.680 27.542 1.00 95.94 89 TYR A CA 1
ATOM 763 C C . TYR A 1 89 ? -19.534 1.356 26.471 1.00 95.94 89 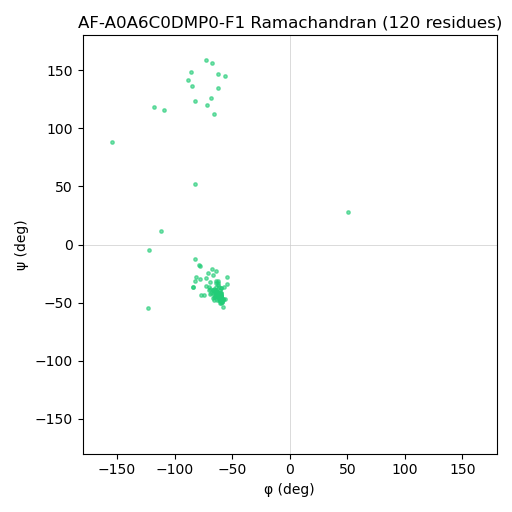TYR A C 1
ATOM 765 O O . TYR A 1 89 ? -19.725 1.064 25.294 1.00 95.94 89 TYR A O 1
ATOM 773 N N . ASP A 1 90 ? -18.557 2.174 26.865 1.00 94.25 90 ASP A N 1
ATOM 774 C CA . ASP A 1 90 ? -17.626 2.809 25.927 1.00 94.25 90 ASP A CA 1
ATOM 775 C C . ASP A 1 90 ? -16.823 1.754 25.139 1.00 94.25 90 ASP A C 1
ATOM 777 O O . ASP A 1 90 ? -16.684 1.858 23.920 1.00 94.25 90 ASP A O 1
ATOM 781 N N . LEU A 1 91 ? -16.356 0.688 25.806 1.00 95.00 91 LEU A N 1
ATOM 782 C CA . LEU A 1 91 ? -15.662 -0.433 25.160 1.00 95.00 91 LEU A CA 1
ATOM 783 C C . LEU A 1 91 ? -16.559 -1.189 24.167 1.00 95.00 91 LEU A C 1
ATOM 785 O O . LEU A 1 91 ? -16.100 -1.555 23.087 1.00 95.00 91 LEU A O 1
ATOM 789 N N . LEU A 1 92 ? -17.817 -1.447 24.534 1.00 95.12 92 LEU A N 1
ATOM 790 C CA . LEU A 1 92 ? -18.782 -2.158 23.688 1.00 95.12 92 LEU A CA 1
ATOM 791 C C . LEU A 1 92 ? -19.272 -1.306 22.510 1.00 95.12 92 LEU A C 1
ATOM 793 O O . LEU A 1 92 ? -19.620 -1.850 21.464 1.00 95.12 92 LEU A O 1
ATOM 797 N N . ALA A 1 93 ? -19.300 0.016 22.672 1.00 96.31 93 ALA A N 1
ATOM 798 C CA . ALA A 1 93 ? -19.703 0.953 21.632 1.00 96.31 93 ALA A CA 1
ATOM 799 C C . ALA A 1 93 ? -18.598 1.218 20.595 1.00 96.31 93 ALA A C 1
ATOM 801 O O . ALA A 1 93 ? -18.900 1.718 19.509 1.00 96.31 93 ALA A O 1
ATOM 802 N N . LEU A 1 94 ? -17.335 0.894 20.904 1.00 96.44 94 LEU A N 1
ATOM 803 C CA . LEU A 1 94 ? -16.210 1.108 19.997 1.00 96.44 94 LEU A CA 1
ATOM 804 C C . LEU A 1 94 ? -16.334 0.217 18.749 1.00 96.44 94 LEU A C 1
ATOM 806 O O . LEU A 1 94 ? -16.192 -1.007 18.808 1.00 96.44 94 LEU A O 1
ATOM 810 N N . LYS A 1 95 ? -16.554 0.849 17.595 1.00 95.38 95 LYS A N 1
ATOM 811 C CA . LYS A 1 95 ? -16.688 0.166 16.305 1.00 95.38 95 LYS A CA 1
ATOM 812 C C . LYS A 1 95 ? -15.337 -0.006 15.625 1.00 95.38 95 LYS A C 1
ATOM 814 O O . LYS A 1 95 ? -14.500 0.892 15.676 1.00 95.38 95 LYS A O 1
ATOM 819 N N . ALA A 1 96 ? -15.156 -1.153 14.977 1.00 93.88 96 ALA A N 1
ATOM 820 C CA . ALA A 1 96 ? -14.032 -1.362 14.076 1.00 93.88 96 ALA A CA 1
ATOM 821 C C . ALA A 1 96 ? -14.109 -0.368 12.900 1.00 93.88 96 ALA A C 1
ATOM 823 O O . ALA A 1 96 ? -15.219 -0.010 12.490 1.00 93.88 96 ALA A O 1
ATOM 824 N N . PRO A 1 97 ? -12.962 0.086 12.372 1.00 94.81 97 PRO A N 1
ATOM 825 C CA . PRO A 1 97 ? -12.933 0.934 11.191 1.00 94.81 97 PRO A CA 1
ATOM 826 C C . PRO A 1 97 ? -13.389 0.148 9.959 1.00 94.81 97 PRO A C 1
ATOM 828 O O . PRO A 1 97 ? -13.263 -1.079 9.906 1.00 94.81 97 PRO A O 1
ATOM 831 N N . ASP A 1 98 ? -13.878 0.866 8.952 1.00 91.88 98 ASP A N 1
ATOM 832 C CA . ASP A 1 98 ? -14.222 0.268 7.665 1.00 91.88 98 ASP A CA 1
ATOM 833 C C . ASP A 1 98 ? -12.972 -0.335 7.005 1.00 91.88 98 ASP A C 1
ATOM 835 O O . ASP A 1 98 ? -11.908 0.288 6.966 1.00 91.88 98 ASP A O 1
ATOM 839 N N . TYR A 1 99 ? -13.106 -1.551 6.472 1.00 88.94 99 TYR A N 1
ATOM 840 C CA . TYR A 1 99 ? -12.028 -2.254 5.782 1.00 88.94 99 TYR A CA 1
ATOM 841 C C . TYR A 1 99 ? -12.315 -2.323 4.284 1.00 88.94 99 TYR A C 1
ATOM 843 O O . TYR A 1 99 ? -13.266 -2.973 3.850 1.00 88.94 99 TYR A O 1
ATOM 851 N N . ALA A 1 100 ? -11.473 -1.673 3.483 1.00 87.69 100 ALA A N 1
ATOM 852 C CA . ALA A 1 100 ? -11.533 -1.806 2.034 1.00 87.69 100 ALA A CA 1
ATOM 853 C C . ALA A 1 100 ? -10.788 -3.071 1.581 1.00 87.69 100 ALA A C 1
ATOM 855 O O . ALA A 1 100 ? -9.596 -3.213 1.851 1.00 87.69 100 ALA A O 1
ATOM 856 N N . GLU A 1 101 ? -11.451 -3.972 0.856 1.00 86.81 101 GLU A N 1
ATOM 857 C CA . GLU A 1 101 ? -10.779 -5.120 0.241 1.00 86.81 101 GLU A CA 1
ATOM 858 C C . GLU A 1 101 ? -9.913 -4.650 -0.937 1.00 86.81 101 GLU A C 1
ATOM 860 O O . GLU A 1 101 ? -10.406 -4.047 -1.893 1.00 86.81 101 GLU A O 1
ATOM 865 N N . ILE A 1 102 ? -8.602 -4.896 -0.859 1.00 86.81 102 ILE A N 1
ATOM 866 C CA . ILE A 1 102 ? -7.637 -4.419 -1.855 1.00 86.81 102 ILE A CA 1
ATOM 867 C C . ILE A 1 102 ? -6.965 -5.628 -2.515 1.00 86.81 102 ILE A C 1
ATOM 869 O O . ILE A 1 102 ? -6.263 -6.368 -1.823 1.00 86.81 102 ILE A O 1
ATOM 873 N N . PRO A 1 103 ? -7.113 -5.815 -3.842 1.00 81.31 103 PRO A N 1
ATOM 874 C CA . PRO A 1 103 ? -6.551 -6.955 -4.565 1.00 81.31 103 PRO A CA 1
ATOM 875 C C . PRO A 1 103 ? -5.039 -7.076 -4.391 1.00 81.31 103 PRO A C 1
ATOM 877 O O . PRO A 1 103 ? -4.352 -6.058 -4.356 1.00 81.31 103 PRO A O 1
ATOM 880 N N . ASP A 1 104 ? -4.516 -8.301 -4.347 1.00 67.25 104 ASP A N 1
ATOM 881 C CA . ASP A 1 104 ? -3.091 -8.575 -4.129 1.00 67.25 104 ASP A CA 1
ATOM 882 C C . ASP A 1 104 ? -2.208 -8.231 -5.353 1.00 67.25 104 ASP A C 1
ATOM 884 O O . ASP A 1 104 ? -2.688 -8.164 -6.491 1.00 67.25 104 ASP A O 1
ATOM 888 N N . ILE A 1 105 ? -0.905 -8.027 -5.128 1.00 63.28 105 ILE A N 1
ATOM 889 C CA . ILE A 1 105 ? 0.102 -7.556 -6.099 1.00 63.28 105 ILE A CA 1
ATOM 890 C C . ILE A 1 105 ? 0.168 -8.405 -7.378 1.00 63.28 105 ILE A C 1
ATOM 892 O O . ILE A 1 105 ? 0.333 -7.874 -8.482 1.00 63.28 105 ILE A O 1
ATOM 896 N N . TYR A 1 106 ? -0.063 -9.715 -7.264 1.00 58.19 106 TYR A N 1
ATOM 897 C CA . TYR A 1 106 ? -0.068 -10.650 -8.394 1.00 58.19 106 TYR A CA 1
ATOM 898 C C . TYR A 1 106 ? -1.185 -10.363 -9.411 1.00 58.19 106 TYR A C 1
ATOM 900 O O . TYR A 1 106 ? -1.063 -10.686 -10.596 1.00 58.19 106 TYR A O 1
ATOM 908 N N . THR A 1 107 ? -2.250 -9.684 -8.981 1.00 58.28 107 THR A N 1
ATOM 909 C CA . THR A 1 107 ? -3.355 -9.253 -9.848 1.00 58.28 107 THR A CA 1
ATOM 910 C C . THR A 1 107 ? -2.914 -8.147 -10.813 1.00 58.28 107 THR A C 1
ATOM 912 O O . THR A 1 107 ? -3.389 -8.080 -11.949 1.00 58.28 107 THR A O 1
ATOM 915 N N . PHE A 1 108 ? -1.973 -7.289 -10.400 1.00 57.50 108 PHE A N 1
ATOM 916 C CA . PHE A 1 108 ? -1.480 -6.187 -11.226 1.00 57.50 108 PHE A CA 1
ATOM 917 C C . PHE A 1 108 ? -0.504 -6.674 -12.302 1.00 57.50 108 PHE A C 1
ATOM 919 O O . PHE A 1 108 ? -0.648 -6.311 -13.470 1.00 57.50 108 PHE A O 1
ATOM 926 N N . HIS 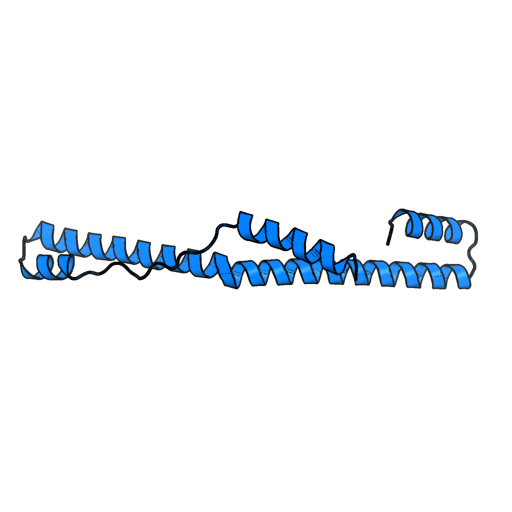A 1 109 ? 0.425 -7.571 -11.952 1.00 54.47 109 HIS A N 1
ATOM 927 C CA . HIS A 1 109 ? 1.379 -8.143 -12.913 1.00 54.47 109 HIS A CA 1
ATOM 928 C C . HIS A 1 109 ? 0.684 -8.889 -14.059 1.00 54.47 109 HIS A C 1
ATOM 930 O O . HIS A 1 109 ? 1.075 -8.751 -15.216 1.00 54.47 109 HIS A O 1
ATOM 936 N N . LYS A 1 110 ? -0.413 -9.605 -13.787 1.00 52.72 110 LYS A N 1
ATOM 937 C CA . LYS A 1 110 ? -1.183 -10.287 -14.840 1.00 52.72 110 LYS A CA 1
ATOM 938 C C . LYS A 1 110 ? -1.779 -9.313 -15.869 1.00 52.72 110 LYS A C 1
ATOM 940 O O . LYS A 1 110 ? -1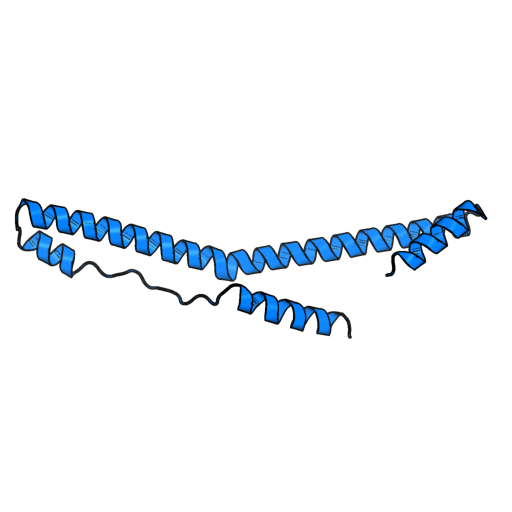.837 -9.632 -17.055 1.00 52.72 110 LYS A O 1
ATOM 945 N N . ASN A 1 111 ? -2.186 -8.118 -15.438 1.00 52.12 111 ASN A N 1
ATOM 946 C CA . ASN A 1 111 ? -2.691 -7.069 -16.330 1.00 52.12 111 ASN A CA 1
ATOM 947 C C . ASN A 1 111 ? -1.567 -6.272 -17.013 1.00 52.12 111 ASN A C 1
ATOM 949 O O . ASN A 1 111 ? -1.767 -5.796 -18.131 1.00 52.12 111 ASN A O 1
ATOM 953 N N . TYR A 1 112 ? -0.392 -6.176 -16.383 1.00 51.53 112 TYR A N 1
ATOM 954 C CA . TYR A 1 112 ? 0.813 -5.559 -16.944 1.00 51.53 112 TYR A CA 1
ATOM 955 C C . TYR A 1 112 ? 1.232 -6.241 -18.256 1.00 51.53 112 TYR A C 1
ATOM 957 O O . TYR A 1 112 ? 1.274 -5.589 -19.298 1.00 51.53 112 TYR A O 1
ATOM 965 N N . TYR A 1 113 ? 1.402 -7.569 -18.244 1.00 48.00 113 TYR A N 1
ATOM 966 C CA . TYR A 1 113 ? 1.769 -8.337 -19.446 1.00 48.00 113 TYR A CA 1
ATOM 967 C C . TYR A 1 113 ? 0.676 -8.356 -20.525 1.00 48.00 113 TYR A C 1
ATOM 969 O O . TYR A 1 113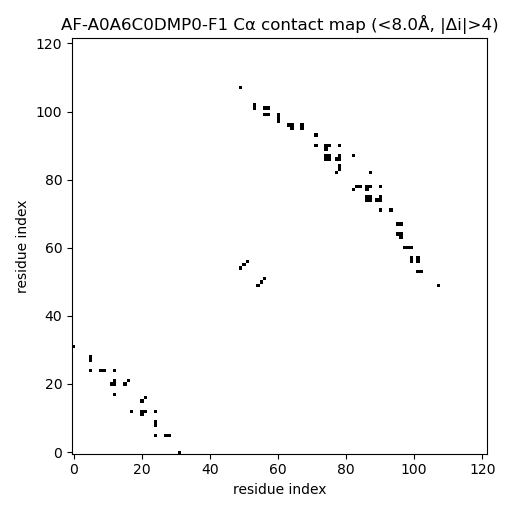 ? 0.955 -8.500 -21.717 1.00 48.00 113 TYR A O 1
ATOM 977 N N . LYS A 1 114 ? -0.590 -8.197 -20.124 1.00 47.88 114 LYS A N 1
ATOM 978 C CA . LYS A 1 114 ? -1.721 -8.180 -21.057 1.00 47.88 114 LYS A CA 1
ATOM 979 C C . LYS A 1 114 ? -1.863 -6.841 -21.788 1.00 47.88 114 LYS A C 1
ATOM 981 O O . LYS A 1 114 ? -2.338 -6.830 -22.913 1.00 47.88 114 LYS A O 1
ATOM 986 N N . LYS A 1 115 ? -1.463 -5.716 -21.181 1.00 47.16 115 LYS A N 1
ATOM 987 C CA . LYS A 1 115 ? -1.472 -4.399 -21.846 1.00 47.16 115 LYS A CA 1
ATOM 988 C C . LYS A 1 115 ? -0.220 -4.153 -22.688 1.00 47.16 115 LYS A C 1
ATOM 990 O O . LYS A 1 115 ? -0.337 -3.577 -23.766 1.00 47.16 115 LYS A O 1
ATOM 995 N N . SER A 1 116 ? 0.952 -4.611 -22.244 1.00 45.69 116 SER A N 1
ATOM 996 C CA . SER A 1 116 ? 2.192 -4.478 -23.023 1.00 45.69 116 SER A CA 1
ATOM 997 C C . SER A 1 116 ? 2.140 -5.264 -24.339 1.00 45.69 116 SER A C 1
ATOM 999 O O . SER A 1 116 ? 2.531 -4.740 -25.375 1.00 45.69 116 SER A O 1
ATOM 1001 N N . SER A 1 117 ? 1.548 -6.462 -24.333 1.00 43.19 117 SER A N 1
ATOM 1002 C CA . SER A 1 117 ? 1.352 -7.283 -25.542 1.00 43.19 117 SER A CA 1
ATOM 1003 C C . SER A 1 117 ? 0.361 -6.700 -26.558 1.00 43.19 117 SER A C 1
ATOM 1005 O O . SER A 1 117 ? 0.414 -7.053 -27.733 1.00 43.19 117 SER A O 1
ATOM 1007 N N . VAL A 1 118 ? -0.535 -5.800 -26.146 1.00 46.44 118 VAL A N 1
ATOM 1008 C CA . VAL A 1 118 ? -1.448 -5.095 -27.066 1.00 46.44 118 VAL A CA 1
ATOM 1009 C C . VAL A 1 118 ? -0.752 -3.880 -27.685 1.00 46.44 118 VAL A C 1
ATOM 1011 O O . VAL A 1 118 ? -0.920 -3.622 -28.873 1.00 46.44 118 VAL A O 1
ATOM 1014 N N . ALA A 1 119 ? 0.088 -3.181 -26.915 1.00 42.25 119 ALA A N 1
ATOM 1015 C CA . ALA A 1 119 ? 0.870 -2.044 -27.404 1.00 42.25 119 ALA A CA 1
ATOM 1016 C C . ALA A 1 119 ? 2.017 -2.444 -28.354 1.00 42.25 119 ALA A C 1
ATOM 1018 O O . ALA A 1 119 ? 2.439 -1.628 -29.161 1.00 42.25 119 ALA A O 1
ATOM 1019 N N . GLU A 1 120 ? 2.520 -3.680 -28.279 1.00 39.00 120 GLU A N 1
ATOM 1020 C CA . GLU A 1 120 ? 3.532 -4.204 -29.213 1.00 39.00 120 GLU A CA 1
ATOM 1021 C C . GLU A 1 120 ? 2.944 -4.716 -30.543 1.00 39.00 120 GLU A C 1
ATOM 1023 O O . GLU A 1 120 ? 3.694 -4.926 -31.492 1.00 39.00 120 GLU A O 1
ATOM 1028 N N . ASN A 1 121 ? 1.618 -4.885 -30.630 1.00 38.72 121 ASN A N 1
ATOM 1029 C CA . ASN A 1 121 ? 0.908 -5.402 -31.810 1.00 38.72 121 ASN A CA 1
ATOM 1030 C C . ASN A 1 121 ? 0.019 -4.352 -32.514 1.00 38.72 121 ASN A C 1
ATOM 1032 O O . ASN A 1 121 ? -0.798 -4.721 -33.359 1.00 38.72 121 ASN A O 1
ATOM 1036 N N . SER A 1 122 ? 0.150 -3.069 -32.154 1.00 35.72 122 SER A N 1
ATOM 1037 C CA . SER A 1 122 ? -0.579 -1.930 -32.743 1.00 35.72 122 SER A CA 1
ATOM 1038 C C . SER A 1 122 ? 0.394 -0.959 -33.401 1.00 35.72 122 SER A C 1
ATOM 1040 O O . SER A 1 122 ? 0.054 -0.426 -34.478 1.00 35.72 122 SER A O 1
#

=== Feature glossary ===
Key to the feature types in this record:

Secondary structure (8-state, DSSP). Secondary structure is the local, repeating backbone conformation. DSSP classifies it into eight states by reading the hydrogen-bond network: three helix types (H, G, I), two β types (E, B), two non-regular types (T, S), and unstructured coil (-).

Backbone torsions (φ/ψ). Backbone dihedral angles. Every residue except chain termini has a φ (preceding-C → N → Cα → C) and a ψ (N → Cα → C → next-N). They are reported in degrees following the IUPAC sign convention. Secondary structure is essentially a statement about which (φ, ψ) basin each residue occupies.

Predicted aligned error. Predicted Aligned Error (PAE) is an AlphaFold confidence matrix: entry (i, j) is the expected error in the position of residue j, in ångströms, when the prediction is superimposed on the true structure at residue i. Low PAE within a block of residues means that block is internally rigid and well-predicted; high PAE between two blocks means their relative placement is uncertain even if each block individually is confident.

B-factor. B-factor (Debye–Waller factor) reflects atomic displacement in the crystal lattice. It is an experimental observable (units Å²), not a prediction; low values mean the atom is pinned down, high values mean it moves or is heterogeneous across the crystal.

Secondary structure (3-state, P-SEA). Three-state secondary structure (P-SEA) collapses the eight DSSP classes into helix (a), strand (b), and coil (c). P-SEA assigns these from Cα geometry alone — distances and angles — without requiring backbone oxygens, so it works on any Cα trace.

Sequence. Primary structure: the covalent order of the twenty standard amino acids along the backbone. Two proteins with the same sequence will (almost always) fold to the same structure; two with 30% identity often share a fold but not the details.

pLDDT. pLDDT is the predicted lDDT-Cα score: AlphaFold's confidence that the local environment of each residue (all inter-atomic distances within 15 Å) is correctly placed. It is a per-residue number between 0 and 100, with higher meaning more reliable.

InterPro / GO / CATH / organism. Functional annotations link the protein to curated databases. InterPro entries identify conserved domains and families by matching the sequence against member-database signatures (Pfam, PROSITE, CDD, …). Gene Ontology (GO) terms describe molecular function, biological process, and cellular component in a controlled vocabulary. CATH places the structure in a hierarchical fold classification (Class/Architecture/Topology/Homologous-superfamily). The organism is the source species.

Contact-map, Ramachandran, and PAE plots. Three diagnostic plots accompany the record. The Cα contact map visualizes the tertiary structure as a 2D adjacency matrix (8 Å cutoff, sequence-local contacts suppressed). The Ramachandran plot shows the distribution of backbone (φ, ψ) torsions, with points in the α and β basins reflecting secondary structure content. The PAE plot shows AlphaFold's inter-residue confidence as a color matrix.

mmCIF coordinates. The mmCIF table is the protein's shape written out atom by atom. For each backbone N, Cα, C, and carbonyl O, it records an (x, y, z) coordinate triple in Å plus the residue type, chain letter, and residue number.

Radius of gyration, Cα contacts, bounding box. Three whole-structure scalars: the radius of gyration (RMS distance of Cα from centroid, in Å), the count of Cα–Cα contacts (pairs closer than 8 Å and separated by more than four residues in sequence — i.e. tertiary, not local, contacts), and the bounding-box dimensions. Together they distinguish compact globular folds from extended fibres or disordered chains.

Foldseek 3Di. The Foldseek 3Di string encodes local tertiary geometry as a 20-letter alphabet — one character per residue — derived from the relative positions of nearby Cα atoms. Unlike the amino-acid sequence, 3Di is a direct function of the 3D structure, so two proteins with the same fold have similar 3Di strings even at low sequence identity.

Rendered structure images. Six rendered views show the 3D structure from the faces of a cube — i.e. along ±x, ±y, ±z. Rendering representation is drawn randomly per protein from cartoon (secondary-structure ribbons), sticks (backbone bonds), or molecular surface; coloring is either N→C rainbow (blue at the N-terminus through red at the C-terminus) or one color per chain.

Nearest PDB structures. The Foldseek neighbor list gives the closest experimentally determined structures in the PDB, ranked by structural alignment. TM-score near 1 means near-identical fold; near 0.3 means only rough topology match. This is how one finds what a novel AlphaFold prediction most resembles in the solved-structure universe.

Solvent-accessible surface area. SASA measures how much of the protein is reachable by solvent. It is computed by rolling a water-sized probe over the atomic surface and summing the exposed area (Å²). Per-residue SASA distinguishes core (buried, low SASA) from sur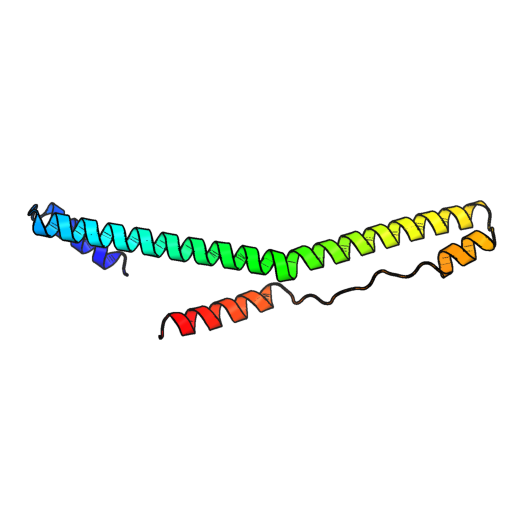face (exposed, high SASA) residues; total SASA is a whole-molecule size measure.